Protein AF-A0A925ZWG0-F1 (afdb_monomer)

pLDDT: mean 83.21, std 20.39, range [34.66, 98.25]

Mean predicted aligned error: 11.72 Å

Secondary structure (DSSP, 8-state):
------------S--------------PPPPTT--EEEEEEESS-TTTHHHHHHHHHT-B-TTSPBPPGGGEEEEEEE-S-SSSGGG-

Solvent-accessible surface area (backbone atoms only — not comparable to full-atom values): 6017 Å² total; per-residue (Å²): 139,84,84,82,85,83,83,84,81,72,87,78,72,94,71,84,76,70,76,79,77,81,73,78,73,80,86,71,74,76,62,94,62,51,75,47,77,47,76,41,83,39,60,62,35,52,82,56,48,61,60,52,52,52,53,63,70,64,38,53,45,99,84,71,45,74,51,63,71,67,35,46,49,77,47,72,47,66,49,92,54,87,58,59,38,82,76,111

Structure (mmCIF, N/CA/C/O backbone):
data_AF-A0A925ZWG0-F1
#
_entry.id   AF-A0A925ZWG0-F1
#
loop_
_atom_site.group_PDB
_atom_site.id
_atom_site.type_symbol
_atom_site.label_atom_id
_atom_site.label_alt_id
_atom_site.label_comp_id
_atom_site.label_asym_id
_atom_site.label_entity_id
_atom_site.label_seq_id
_atom_site.pdbx_PDB_ins_code
_atom_site.Cartn_x
_atom_site.Cartn_y
_atom_site.Cartn_z
_atom_site.occupancy
_atom_site.B_iso_or_equiv
_atom_site.auth_seq_id
_atom_site.auth_comp_id
_atom_site.auth_asym_id
_atom_site.auth_atom_id
_atom_site.pdbx_PDB_model_num
ATOM 1 N N . MET A 1 1 ? 33.329 -30.986 0.856 1.00 42.78 1 MET A N 1
ATOM 2 C CA . MET A 1 1 ? 32.644 -30.192 -0.187 1.00 42.78 1 MET A CA 1
ATOM 3 C C . MET A 1 1 ? 33.303 -28.821 -0.242 1.00 42.78 1 MET A C 1
ATOM 5 O O . MET A 1 1 ? 33.112 -28.038 0.676 1.00 42.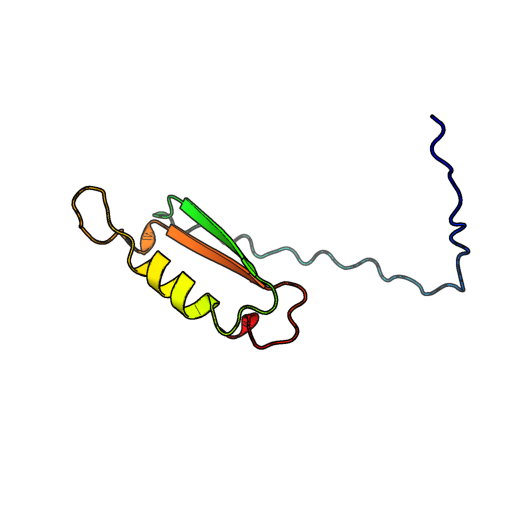78 1 MET A O 1
ATOM 9 N N . ASN A 1 2 ? 34.141 -28.579 -1.252 1.00 34.66 2 ASN A N 1
ATOM 10 C CA . ASN A 1 2 ? 34.933 -27.354 -1.397 1.00 34.66 2 ASN A CA 1
ATOM 11 C C . ASN A 1 2 ? 34.180 -26.340 -2.266 1.00 34.66 2 ASN A C 1
ATOM 13 O O . ASN A 1 2 ? 33.772 -26.670 -3.378 1.00 34.66 2 ASN A O 1
ATOM 17 N N . TYR A 1 3 ? 34.017 -25.117 -1.761 1.00 36.44 3 TYR A N 1
ATOM 18 C CA . TYR A 1 3 ? 33.495 -23.977 -2.511 1.00 36.44 3 TYR A CA 1
ATOM 19 C C . TYR A 1 3 ? 34.643 -23.397 -3.349 1.00 36.44 3 TYR A C 1
ATOM 21 O O . TYR A 1 3 ? 35.621 -22.885 -2.804 1.00 36.44 3 TYR A O 1
ATOM 29 N N . ALA A 1 4 ? 34.570 -23.541 -4.671 1.00 40.22 4 ALA A N 1
ATOM 30 C CA . ALA A 1 4 ? 35.567 -23.003 -5.585 1.00 40.22 4 ALA A CA 1
ATOM 31 C C . ALA A 1 4 ? 35.422 -21.477 -5.686 1.00 40.22 4 ALA A C 1
ATOM 33 O O . ALA A 1 4 ? 34.460 -20.960 -6.252 1.00 40.22 4 ALA A O 1
ATOM 34 N N . ALA A 1 5 ? 36.405 -20.757 -5.151 1.00 46.06 5 ALA A N 1
ATOM 35 C CA . ALA A 1 5 ? 36.681 -19.380 -5.522 1.00 46.06 5 ALA A CA 1
ATOM 36 C C . ALA A 1 5 ? 37.345 -19.360 -6.906 1.00 46.06 5 ALA A C 1
ATOM 38 O O . ALA A 1 5 ? 38.369 -20.016 -7.084 1.00 46.06 5 ALA A O 1
ATOM 39 N N . SER A 1 6 ? 36.776 -18.629 -7.873 1.00 48.88 6 SER A N 1
ATOM 40 C CA . SER A 1 6 ? 37.504 -17.918 -8.948 1.00 48.88 6 SER A CA 1
ATOM 41 C C . SER A 1 6 ? 36.546 -17.365 -10.014 1.00 48.88 6 SER A C 1
ATOM 43 O O . SER A 1 6 ? 36.367 -17.919 -11.095 1.00 48.88 6 SER A O 1
ATOM 45 N N . ARG A 1 7 ? 35.970 -16.188 -9.753 1.00 49.03 7 ARG A N 1
ATOM 46 C CA . ARG A 1 7 ? 35.845 -15.186 -10.818 1.00 49.03 7 ARG A CA 1
ATOM 47 C C . ARG A 1 7 ? 36.777 -14.048 -10.455 1.00 49.03 7 ARG A C 1
ATOM 49 O O . ARG A 1 7 ? 36.514 -13.287 -9.532 1.00 49.03 7 ARG A O 1
ATOM 56 N N . SER A 1 8 ? 37.901 -14.002 -11.151 1.00 40.16 8 SER A N 1
ATOM 57 C CA . SER A 1 8 ? 38.870 -12.920 -11.091 1.00 40.16 8 SER A CA 1
ATOM 58 C C . SER A 1 8 ? 38.189 -11.646 -11.593 1.00 40.16 8 SER A C 1
ATOM 60 O O . SER A 1 8 ? 37.936 -11.511 -12.788 1.00 40.16 8 SER A O 1
ATOM 62 N N . TYR A 1 9 ? 37.849 -10.727 -10.692 1.00 43.53 9 TYR A N 1
ATOM 63 C CA . TYR A 1 9 ? 37.512 -9.361 -11.078 1.00 43.53 9 TYR A CA 1
ATOM 64 C C . TYR A 1 9 ? 38.826 -8.648 -11.405 1.00 43.53 9 TYR A C 1
ATOM 66 O O . TYR A 1 9 ? 39.564 -8.240 -10.510 1.00 43.53 9 TYR A O 1
ATOM 74 N N . ALA A 1 10 ? 39.168 -8.577 -12.690 1.00 42.00 10 ALA A N 1
ATOM 75 C CA . ALA A 1 10 ? 40.232 -7.699 -13.153 1.00 42.00 10 ALA A CA 1
ATOM 76 C C . ALA A 1 10 ? 39.695 -6.256 -13.122 1.00 42.00 10 ALA A C 1
ATOM 78 O O . ALA A 1 10 ? 38.658 -6.003 -13.739 1.00 42.00 10 ALA A O 1
ATOM 79 N N . PRO A 1 11 ? 40.352 -5.306 -12.431 1.00 43.34 11 PRO A N 1
ATOM 80 C CA . PRO A 1 11 ? 39.935 -3.913 -12.466 1.00 43.34 11 PRO A CA 1
ATOM 81 C C . PRO A 1 11 ? 40.262 -3.351 -13.853 1.00 43.34 11 PRO A C 1
ATOM 83 O O . PRO A 1 11 ? 41.396 -2.972 -14.142 1.00 43.34 11 PRO A O 1
ATOM 86 N N . THR A 1 12 ? 39.282 -3.326 -14.754 1.00 49.97 12 THR A N 1
ATOM 87 C CA . THR A 1 12 ? 39.411 -2.581 -16.005 1.00 49.97 12 THR A CA 1
ATOM 88 C C . THR A 1 12 ? 39.339 -1.093 -15.688 1.00 49.97 12 THR A C 1
ATOM 90 O O . THR A 1 12 ? 38.284 -0.621 -15.286 1.00 49.97 12 THR A O 1
ATOM 93 N N . SER A 1 13 ? 40.471 -0.411 -15.884 1.00 52.78 13 SER A N 1
ATOM 94 C CA . SER A 1 13 ? 40.663 1.028 -16.129 1.00 52.78 13 SER A CA 1
ATOM 95 C C . SER A 1 13 ? 39.829 2.004 -15.286 1.00 52.78 13 SER A C 1
ATOM 97 O O . SER A 1 13 ? 38.612 2.098 -15.420 1.00 52.78 13 SER A O 1
ATOM 99 N N . GLY A 1 14 ? 40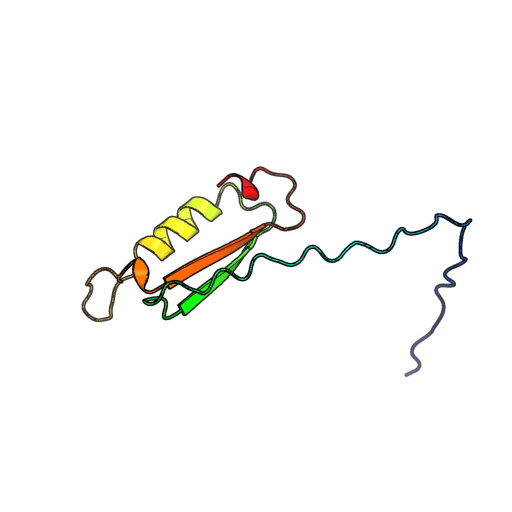.525 2.776 -14.447 1.00 54.56 14 GLY A N 1
ATOM 100 C CA . GLY A 1 14 ? 39.967 3.732 -13.494 1.00 54.56 14 GLY A CA 1
ATOM 101 C C . GLY A 1 14 ? 38.866 4.625 -14.063 1.00 54.56 14 GLY A C 1
ATOM 102 O O . GLY A 1 14 ? 39.127 5.629 -14.719 1.00 54.56 14 GLY A O 1
ATOM 103 N N . LYS A 1 15 ? 37.624 4.292 -13.718 1.00 57.25 15 LYS A N 1
ATOM 104 C CA . LYS A 1 15 ? 36.559 5.270 -13.547 1.00 57.25 15 LYS A CA 1
ATOM 105 C C . LYS A 1 15 ? 36.617 5.675 -12.083 1.00 57.25 15 LYS A C 1
ATOM 107 O O . LYS A 1 15 ? 36.504 4.828 -11.205 1.00 57.25 15 LYS A O 1
ATOM 112 N N . THR A 1 16 ? 36.870 6.948 -11.815 1.00 46.09 16 THR A N 1
ATOM 113 C CA . THR A 1 16 ? 36.657 7.517 -10.486 1.00 46.09 16 THR A CA 1
ATOM 114 C C . THR A 1 16 ? 35.172 7.376 -10.167 1.00 46.09 16 THR A C 1
ATOM 116 O O . THR A 1 16 ? 34.369 8.198 -10.614 1.00 46.09 16 THR A O 1
ATOM 119 N N . ASP A 1 17 ? 34.800 6.313 -9.454 1.00 57.59 17 ASP A N 1
ATOM 120 C CA . ASP A 1 17 ? 33.487 6.214 -8.829 1.00 57.59 17 ASP A CA 1
ATOM 121 C C . ASP A 1 17 ? 33.402 7.379 -7.850 1.00 57.59 17 ASP A C 1
ATOM 123 O O . ASP A 1 17 ? 34.058 7.415 -6.809 1.00 57.59 17 ASP A O 1
ATOM 127 N N . THR A 1 18 ? 32.659 8.404 -8.256 1.00 58.69 18 THR A N 1
ATOM 128 C CA . THR A 1 18 ? 32.322 9.505 -7.366 1.00 58.69 1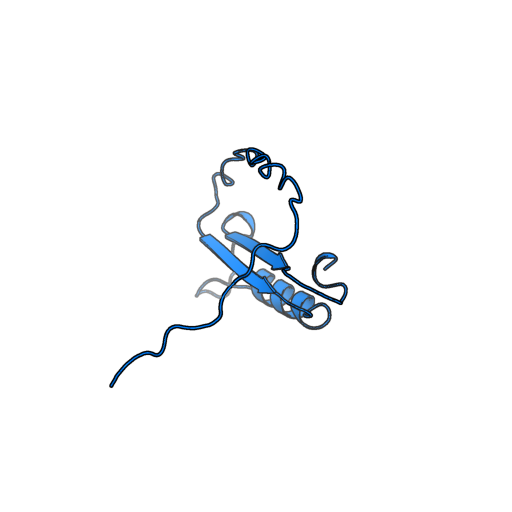8 THR A CA 1
ATOM 129 C C . THR A 1 18 ? 31.521 8.866 -6.235 1.00 58.69 18 THR A C 1
ATOM 131 O O . THR A 1 18 ? 30.526 8.204 -6.543 1.00 58.69 18 THR A O 1
ATOM 134 N N . PRO A 1 19 ? 31.947 8.968 -4.961 1.00 61.28 19 PRO A N 1
ATOM 135 C CA . PRO A 1 19 ? 31.185 8.375 -3.875 1.00 61.28 19 PRO A CA 1
ATOM 136 C C . PRO A 1 19 ? 29.775 8.949 -3.950 1.00 61.28 19 PRO A C 1
ATOM 138 O O . PRO A 1 19 ? 29.605 10.168 -3.998 1.00 61.28 19 PRO A O 1
ATOM 141 N N . ALA A 1 20 ? 28.776 8.070 -4.045 1.00 68.69 20 ALA A N 1
ATOM 142 C CA . ALA A 1 20 ? 27.388 8.487 -4.072 1.00 68.69 20 ALA A CA 1
ATOM 143 C C . ALA A 1 20 ? 27.135 9.337 -2.823 1.00 68.69 20 ALA A C 1
ATOM 145 O O . ALA A 1 20 ? 27.259 8.853 -1.696 1.00 68.69 20 ALA A O 1
ATOM 146 N N . THR A 1 21 ? 26.838 10.620 -3.021 1.00 73.50 21 THR A N 1
ATOM 147 C CA . THR A 1 21 ? 26.448 11.503 -1.929 1.00 73.50 21 THR A CA 1
ATOM 148 C C . THR A 1 21 ? 25.183 10.924 -1.317 1.00 73.50 21 THR A C 1
ATOM 150 O O . THR A 1 21 ? 24.150 10.848 -1.983 1.00 73.50 21 THR A O 1
ATOM 153 N N . LEU A 1 22 ? 25.261 10.502 -0.054 1.00 69.00 22 LEU A N 1
ATOM 154 C CA . LEU A 1 22 ? 24.075 10.161 0.717 1.00 69.00 22 LEU A CA 1
ATOM 155 C C . LEU A 1 22 ? 23.246 11.437 0.851 1.00 69.00 22 LEU A C 1
ATOM 157 O O . LEU A 1 22 ? 23.583 12.340 1.616 1.00 69.00 22 LEU A O 1
ATOM 161 N N . VAL A 1 23 ? 22.181 11.531 0.063 1.00 73.12 23 VAL A N 1
ATOM 162 C CA . VAL A 1 23 ? 21.155 12.542 0.278 1.00 73.12 23 VAL A CA 1
ATOM 163 C C . VAL A 1 23 ? 20.486 12.186 1.597 1.00 73.12 23 VAL A C 1
ATOM 165 O O . VAL A 1 23 ? 19.948 11.088 1.748 1.00 73.12 23 VAL A O 1
ATOM 168 N N . ALA A 1 24 ? 20.556 13.096 2.567 1.00 71.44 24 ALA A N 1
ATOM 169 C CA . ALA A 1 24 ? 19.795 12.958 3.794 1.00 71.44 24 ALA A CA 1
ATOM 170 C C . ALA A 1 24 ? 18.312 12.908 3.416 1.00 71.44 24 ALA A C 1
ATOM 172 O O . ALA A 1 24 ? 17.768 13.879 2.886 1.00 71.44 24 ALA A O 1
ATOM 173 N N . TRP A 1 25 ? 17.676 11.761 3.647 1.00 68.94 25 TRP A N 1
ATOM 174 C CA . TRP A 1 25 ? 16.235 11.640 3.491 1.00 68.94 25 TRP A CA 1
ATOM 175 C C . TRP A 1 25 ? 15.590 12.642 4.454 1.00 68.94 25 TRP A C 1
ATOM 177 O O . TRP A 1 25 ? 15.961 12.644 5.634 1.00 68.94 25 TRP A O 1
ATOM 187 N N . PRO A 1 26 ? 14.687 13.528 3.996 1.00 70.19 26 PRO A N 1
ATOM 188 C CA . PRO A 1 26 ? 14.029 14.455 4.900 1.00 70.19 26 PRO A CA 1
ATOM 189 C C . PRO A 1 26 ? 13.317 13.635 5.974 1.00 70.19 26 PRO A C 1
ATOM 191 O O . PRO A 1 26 ? 12.443 12.827 5.665 1.00 70.19 26 PRO A O 1
ATOM 194 N N . ALA A 1 27 ? 13.727 13.809 7.230 1.00 75.38 27 ALA A N 1
ATOM 195 C CA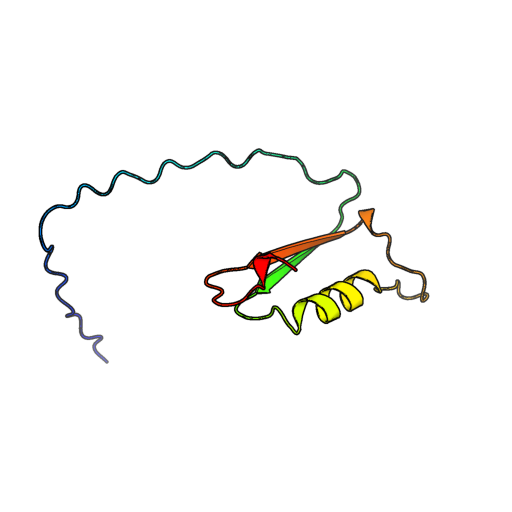 . ALA A 1 27 ? 13.141 13.120 8.371 1.00 75.38 27 ALA A CA 1
ATOM 196 C C . ALA A 1 27 ? 11.761 13.723 8.664 1.00 75.38 27 ALA A C 1
ATOM 198 O O . ALA A 1 27 ? 11.582 14.491 9.607 1.00 75.38 27 ALA A O 1
ATOM 199 N N . VAL A 1 28 ? 10.794 13.426 7.797 1.00 81.56 28 VAL A N 1
ATOM 200 C CA . VAL A 1 28 ? 9.386 13.699 8.053 1.00 81.56 28 VAL A CA 1
ATOM 201 C C . VAL A 1 28 ? 8.942 12.660 9.081 1.00 81.56 28 VAL A C 1
ATOM 203 O O . VAL A 1 28 ? 9.042 11.463 8.799 1.00 81.56 28 VAL A O 1
ATOM 206 N N . PRO A 1 29 ? 8.524 13.072 10.291 1.00 85.88 29 PRO A N 1
ATOM 207 C CA . PRO A 1 29 ? 7.996 12.121 11.251 1.00 85.88 29 PRO A CA 1
ATOM 208 C C . PRO A 1 29 ? 6.720 11.488 10.678 1.00 85.88 29 PRO A C 1
ATOM 210 O O . PRO A 1 29 ? 5.987 12.161 9.945 1.00 85.88 29 PRO A O 1
ATOM 213 N N . PRO A 1 30 ? 6.420 10.227 11.024 1.00 88.12 30 PRO A N 1
ATOM 214 C CA . PRO A 1 30 ? 5.139 9.629 10.686 1.00 88.12 30 PRO A CA 1
ATOM 215 C C . PRO A 1 30 ? 3.974 10.500 11.164 1.00 88.12 30 PRO A C 1
ATOM 217 O O . PRO A 1 30 ? 4.087 11.221 12.163 1.00 88.12 30 PRO A O 1
ATOM 220 N N . ALA A 1 31 ? 2.837 10.417 10.472 1.00 90.81 31 ALA A N 1
ATOM 221 C CA . ALA A 1 31 ? 1.619 11.065 10.940 1.00 90.81 31 ALA A CA 1
ATOM 222 C C . ALA A 1 31 ? 1.285 10.580 12.362 1.00 90.81 31 ALA A C 1
ATOM 224 O O . ALA A 1 31 ? 1.408 9.396 12.665 1.00 90.81 31 ALA A O 1
ATOM 225 N N . ALA A 1 32 ? 0.837 11.481 13.241 1.00 93.06 32 ALA A N 1
ATOM 226 C CA . ALA A 1 32 ? 0.643 11.165 14.661 1.00 93.06 32 ALA A CA 1
ATOM 227 C C . ALA A 1 32 ? -0.370 10.030 14.925 1.00 93.06 32 ALA A C 1
ATOM 229 O O . ALA A 1 32 ? -0.305 9.386 15.968 1.00 93.06 32 ALA A O 1
ATOM 230 N N . GLY A 1 33 ? -1.304 9.802 13.996 1.00 94.81 33 GLY A N 1
ATOM 231 C CA . GLY A 1 33 ? -2.293 8.723 14.059 1.00 94.81 33 GLY A CA 1
ATOM 232 C C . GLY A 1 33 ? -1.858 7.414 13.396 1.00 94.81 33 GLY A C 1
ATOM 233 O O . GLY A 1 33 ? -2.622 6.455 13.445 1.00 94.81 33 GLY A O 1
ATOM 234 N N . LEU A 1 34 ? -0.669 7.357 12.784 1.00 96.12 34 LEU A N 1
ATOM 235 C CA . LEU A 1 34 ? -0.202 6.179 12.063 1.00 96.12 34 LEU A CA 1
ATOM 236 C C . LEU A 1 34 ? 0.092 5.030 13.035 1.00 96.12 34 LEU A C 1
ATOM 238 O O . LEU A 1 34 ? 0.897 5.171 13.956 1.00 96.12 34 LEU A O 1
ATOM 242 N N . LEU A 1 35 ? -0.536 3.879 12.803 1.00 96.19 35 LEU A N 1
ATOM 243 C CA . LEU A 1 35 ? -0.369 2.674 13.618 1.00 96.19 35 LEU A CA 1
ATOM 244 C C . LEU A 1 35 ? 0.385 1.566 12.880 1.00 96.19 35 LEU A C 1
ATOM 246 O O . LEU A 1 35 ? 1.028 0.737 13.523 1.00 96.19 35 LEU A O 1
ATOM 250 N N . LEU A 1 36 ? 0.289 1.522 11.548 1.00 94.81 36 LEU A N 1
ATOM 251 C CA . LEU A 1 36 ? 0.893 0.474 10.728 1.00 94.81 36 LEU A CA 1
ATOM 252 C C . LEU A 1 36 ? 1.343 0.994 9.357 1.00 94.81 36 LEU A C 1
ATOM 254 O O . LEU A 1 36 ? 0.714 1.877 8.779 1.00 94.81 36 LEU A O 1
ATOM 258 N N . SER A 1 37 ? 2.379 0.370 8.804 1.00 95.94 37 SER A N 1
ATOM 259 C CA . SER A 1 37 ? 2.829 0.609 7.429 1.00 95.94 37 SER A CA 1
ATOM 260 C C . SER A 1 37 ? 2.784 -0.700 6.645 1.00 95.94 37 SER A C 1
ATOM 262 O O . SER A 1 37 ? 3.327 -1.717 7.083 1.00 95.94 37 SER A O 1
ATOM 264 N N . VAL A 1 38 ? 2.153 -0.679 5.472 1.00 97.00 38 VAL A N 1
ATOM 265 C CA . VAL A 1 38 ? 2.162 -1.786 4.510 1.00 97.00 38 VAL A CA 1
ATOM 266 C C . VAL A 1 38 ? 3.226 -1.492 3.463 1.00 97.00 38 VAL A C 1
ATOM 268 O O . VAL A 1 38 ? 3.139 -0.495 2.755 1.00 97.00 38 VAL A O 1
ATOM 271 N N . ILE A 1 39 ? 4.232 -2.356 3.346 1.00 96.88 39 ILE A N 1
ATOM 272 C CA . ILE A 1 39 ? 5.312 -2.191 2.367 1.00 96.88 39 ILE A CA 1
ATOM 273 C C . ILE A 1 39 ? 5.087 -3.166 1.213 1.00 96.88 39 ILE A C 1
ATOM 275 O O . ILE A 1 39 ? 5.035 -4.377 1.429 1.00 96.88 39 ILE A O 1
ATOM 279 N N . ILE A 1 40 ? 4.981 -2.641 -0.008 1.00 96.81 40 ILE A N 1
ATOM 280 C CA . ILE A 1 40 ? 4.747 -3.423 -1.227 1.00 96.81 40 ILE A CA 1
ATOM 281 C C . ILE A 1 40 ? 5.962 -3.286 -2.148 1.00 96.81 40 ILE A C 1
ATOM 283 O O . ILE A 1 40 ? 6.131 -2.241 -2.777 1.00 96.81 40 ILE A O 1
ATOM 287 N N . PRO A 1 41 ? 6.823 -4.308 -2.272 1.00 96.75 41 PRO A N 1
ATOM 288 C CA . PRO A 1 41 ? 7.798 -4.341 -3.353 1.00 96.75 41 PRO A CA 1
ATOM 289 C C . PRO A 1 41 ? 7.071 -4.583 -4.681 1.00 96.75 41 PRO A C 1
ATOM 291 O O . PRO A 1 41 ? 6.327 -5.553 -4.805 1.00 96.75 41 PRO A O 1
ATOM 294 N N . ALA A 1 42 ? 7.299 -3.721 -5.671 1.00 97.31 42 ALA A N 1
ATOM 295 C CA . ALA A 1 42 ? 6.650 -3.815 -6.975 1.00 97.31 42 ALA A CA 1
ATOM 296 C C . ALA A 1 42 ? 7.680 -3.782 -8.112 1.00 97.31 42 ALA A C 1
ATOM 298 O O . ALA A 1 42 ? 8.636 -2.998 -8.090 1.00 97.31 42 ALA A O 1
ATOM 299 N N . ARG A 1 43 ? 7.476 -4.646 -9.112 1.00 98.12 43 ARG A N 1
ATOM 300 C CA . ARG A 1 43 ? 8.249 -4.678 -10.354 1.00 98.12 43 ARG A CA 1
ATOM 301 C C . ARG A 1 43 ? 7.351 -5.096 -11.508 1.00 98.12 43 ARG A C 1
ATOM 303 O O . ARG A 1 43 ? 6.964 -6.254 -11.558 1.00 98.12 43 ARG A O 1
ATOM 310 N N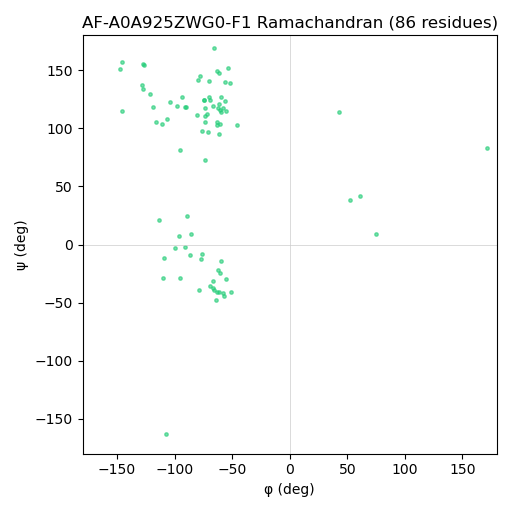 . ASP A 1 44 ? 7.140 -4.200 -12.462 1.00 98.12 44 ASP A N 1
ATOM 311 C CA . ASP A 1 44 ? 6.335 -4.468 -13.661 1.00 98.12 44 ASP A CA 1
ATOM 312 C C . ASP A 1 44 ? 4.861 -4.834 -13.339 1.00 98.12 44 ASP A C 1
ATOM 314 O O . ASP A 1 44 ? 4.306 -5.768 -13.908 1.00 98.12 44 ASP A O 1
ATOM 318 N N . GLU A 1 45 ? 4.246 -4.120 -12.388 1.00 98.12 45 GLU A N 1
ATOM 319 C CA . GLU A 1 45 ? 2.903 -4.368 -11.836 1.00 98.12 45 GLU A CA 1
ATOM 320 C C . GLU A 1 45 ? 1.880 -3.265 -12.175 1.00 98.12 45 GLU A C 1
ATOM 322 O O . GLU A 1 45 ? 0.870 -3.131 -11.481 1.00 98.12 45 GLU A O 1
ATOM 327 N N . ALA A 1 46 ? 2.097 -2.457 -13.221 1.00 97.69 46 ALA A N 1
ATOM 328 C CA . ALA A 1 46 ? 1.213 -1.325 -13.541 1.00 97.69 46 ALA A CA 1
ATOM 329 C C . ALA A 1 46 ? -0.268 -1.723 -13.721 1.00 97.69 46 ALA A C 1
ATOM 331 O O . ALA A 1 46 ? -1.165 -0.932 -13.440 1.00 97.69 46 ALA A O 1
ATOM 332 N N . GLU A 1 47 ? -0.528 -2.952 -14.172 1.00 98.06 47 GLU A N 1
ATOM 333 C CA . GLU A 1 47 ? -1.881 -3.479 -14.372 1.00 98.06 47 GLU A CA 1
ATOM 334 C C . GLU A 1 47 ? -2.549 -3.936 -13.060 1.00 98.06 47 GLU A C 1
ATOM 336 O O . GLU A 1 47 ? -3.735 -3.686 -12.848 1.00 98.06 47 GLU A O 1
ATOM 341 N N . ASN A 1 48 ? -1.798 -4.567 -12.151 1.00 97.06 48 ASN A N 1
ATOM 342 C CA . ASN A 1 48 ? -2.355 -5.212 -10.953 1.00 97.06 48 ASN A CA 1
ATOM 343 C C . ASN A 1 48 ? -2.328 -4.318 -9.709 1.00 97.06 48 ASN A C 1
ATOM 345 O O . ASN A 1 48 ? -3.157 -4.463 -8.799 1.00 97.06 48 ASN A O 1
ATOM 349 N N . LEU A 1 49 ? -1.361 -3.401 -9.642 1.00 97.62 49 LEU A N 1
ATOM 350 C CA . LEU A 1 49 ? -1.159 -2.533 -8.491 1.00 97.62 49 LEU A CA 1
ATOM 351 C C . LEU A 1 49 ? -2.404 -1.686 -8.155 1.00 97.62 49 LEU A C 1
ATOM 353 O O . LEU A 1 49 ? -2.760 -1.657 -6.975 1.00 97.62 49 LEU A O 1
ATOM 357 N N . PRO A 1 50 ? -3.149 -1.096 -9.118 1.00 98.06 50 PRO A N 1
ATOM 358 C CA . PRO A 1 50 ? -4.361 -0.337 -8.804 1.00 98.06 50 PRO A CA 1
ATOM 359 C C . PRO A 1 50 ? -5.413 -1.154 -8.040 1.00 98.06 50 PRO A C 1
ATOM 361 O O . PRO A 1 50 ? -5.967 -0.685 -7.046 1.00 98.06 50 PRO A O 1
ATOM 364 N N . ALA A 1 51 ? -5.668 -2.397 -8.464 1.00 98.25 51 ALA A N 1
ATOM 365 C CA . ALA A 1 51 ? -6.638 -3.272 -7.805 1.00 98.25 51 ALA A CA 1
ATOM 366 C C . ALA A 1 51 ? -6.177 -3.667 -6.393 1.00 98.25 51 ALA A C 1
ATOM 368 O O . ALA A 1 51 ? -6.982 -3.715 -5.462 1.00 98.25 51 ALA A O 1
ATOM 369 N N . THR A 1 52 ? -4.873 -3.889 -6.219 1.00 97.56 52 THR A N 1
ATOM 370 C CA . THR A 1 52 ? -4.271 -4.184 -4.912 1.00 97.56 52 THR A CA 1
ATOM 371 C C . THR A 1 52 ? -4.423 -3.004 -3.951 1.00 97.56 52 THR A C 1
ATOM 373 O O . THR A 1 52 ? -4.881 -3.183 -2.823 1.00 97.56 52 THR A O 1
ATOM 376 N N . LEU A 1 53 ? -4.102 -1.786 -4.402 1.00 97.56 53 LEU A N 1
ATOM 377 C CA . LEU A 1 53 ? -4.255 -0.569 -3.603 1.00 97.56 53 LEU A CA 1
ATOM 378 C C . LEU A 1 53 ? -5.723 -0.306 -3.251 1.00 97.56 53 LEU A C 1
ATOM 380 O O . LEU A 1 53 ? -6.023 0.012 -2.104 1.00 97.56 53 LEU A O 1
ATOM 384 N N . ALA A 1 54 ? -6.649 -0.515 -4.192 1.00 97.81 54 ALA A N 1
ATOM 385 C CA . ALA A 1 54 ? -8.081 -0.395 -3.932 1.00 97.81 54 ALA A CA 1
ATOM 386 C C . ALA A 1 54 ? -8.568 -1.399 -2.871 1.00 97.81 54 ALA A C 1
ATOM 388 O O . ALA A 1 54 ? -9.340 -1.038 -1.984 1.00 97.81 54 ALA A O 1
ATOM 389 N N . ALA A 1 55 ? -8.088 -2.645 -2.914 1.00 97.31 55 ALA A N 1
ATOM 390 C CA . ALA A 1 55 ? -8.429 -3.657 -1.916 1.00 97.31 55 ALA A CA 1
ATOM 391 C C . ALA A 1 55 ? -7.879 -3.305 -0.522 1.00 97.31 55 ALA A C 1
ATOM 393 O O . ALA A 1 55 ? -8.571 -3.499 0.479 1.00 97.31 55 ALA A O 1
ATOM 394 N N . LEU A 1 56 ? -6.661 -2.758 -0.447 1.00 96.88 56 LEU A N 1
ATOM 395 C CA . LEU A 1 56 ? -6.070 -2.278 0.806 1.00 96.88 56 LEU A CA 1
ATOM 396 C C . LEU A 1 56 ? -6.784 -1.027 1.343 1.00 96.88 56 LEU A C 1
ATOM 398 O O . LEU A 1 56 ? -6.981 -0.909 2.549 1.00 96.88 56 LEU A O 1
ATOM 402 N N . ALA A 1 57 ? -7.247 -0.136 0.467 1.00 96.38 57 ALA A N 1
ATOM 403 C CA . ALA A 1 57 ? -8.056 1.018 0.854 1.00 96.38 57 ALA A CA 1
ATOM 404 C C . ALA A 1 57 ? -9.435 0.610 1.409 1.00 96.38 57 ALA A C 1
ATOM 406 O O . ALA A 1 57 ? -9.984 1.274 2.287 1.00 96.38 57 ALA A O 1
ATOM 407 N N . ALA A 1 58 ? -9.990 -0.499 0.915 1.00 97.44 58 ALA A N 1
ATOM 408 C CA . ALA A 1 58 ? -11.302 -1.016 1.298 1.00 97.44 58 ALA A CA 1
ATOM 409 C C . ALA A 1 58 ? -11.291 -1.914 2.552 1.00 97.44 58 ALA A C 1
ATOM 411 O O . ALA A 1 58 ? -12.301 -2.560 2.849 1.00 97.44 58 ALA A O 1
ATOM 412 N N . GLN A 1 59 ? -10.174 -1.998 3.286 1.00 97.12 59 GLN A N 1
ATOM 413 C CA . GLN A 1 59 ? -10.091 -2.834 4.486 1.00 97.12 59 GLN A CA 1
ATOM 414 C C . GLN A 1 59 ? -11.095 -2.396 5.556 1.00 97.12 59 GLN A C 1
ATOM 416 O O . GLN A 1 59 ? -11.425 -1.219 5.715 1.00 97.12 59 GLN A O 1
ATOM 421 N N . THR A 1 60 ? -11.573 -3.376 6.321 1.00 97.62 60 THR A N 1
ATOM 422 C CA . THR A 1 60 ? -12.552 -3.167 7.388 1.00 97.62 60 THR A CA 1
ATOM 423 C C . THR A 1 60 ? -12.068 -3.767 8.701 1.00 97.62 60 THR A C 1
ATOM 425 O O . THR A 1 60 ? -11.257 -4.690 8.744 1.00 97.62 60 THR A O 1
ATOM 428 N N . THR A 1 61 ? -12.579 -3.231 9.803 1.00 95.94 61 THR A N 1
ATOM 429 C CA . THR A 1 61 ? -12.453 -3.824 11.134 1.00 95.94 61 THR A CA 1
ATOM 430 C C . THR A 1 61 ? -13.203 -5.157 11.207 1.00 95.94 61 THR A C 1
ATOM 432 O O . THR A 1 61 ? -14.069 -5.454 10.386 1.00 95.94 61 THR A O 1
ATOM 435 N N . LEU A 1 62 ? -12.990 -5.919 12.283 1.00 95.75 62 LEU A N 1
ATOM 436 C CA . LEU A 1 62 ? -13.723 -7.169 12.545 1.00 95.75 62 LEU A CA 1
ATOM 437 C C . LEU A 1 62 ? -15.251 -6.996 12.660 1.00 95.75 62 LEU A C 1
ATOM 439 O O . LEU A 1 62 ? -15.986 -7.978 12.636 1.00 95.75 62 LEU A O 1
ATOM 443 N N . ARG A 1 63 ? -15.739 -5.759 12.805 1.00 97.19 63 ARG A N 1
ATOM 444 C CA . ARG A 1 63 ? -17.172 -5.428 12.833 1.00 97.19 63 ARG A CA 1
ATOM 445 C C . ARG A 1 63 ? -17.706 -4.971 11.468 1.00 97.19 63 ARG A C 1
ATOM 447 O O . ARG A 1 63 ? -18.833 -4.491 11.399 1.00 97.19 63 ARG A O 1
ATOM 454 N N . GLY A 1 64 ? -16.902 -5.058 10.407 1.00 97.25 64 GLY A N 1
ATOM 455 C CA . GLY A 1 64 ? -17.262 -4.633 9.051 1.00 97.25 64 GLY A CA 1
ATOM 456 C C . G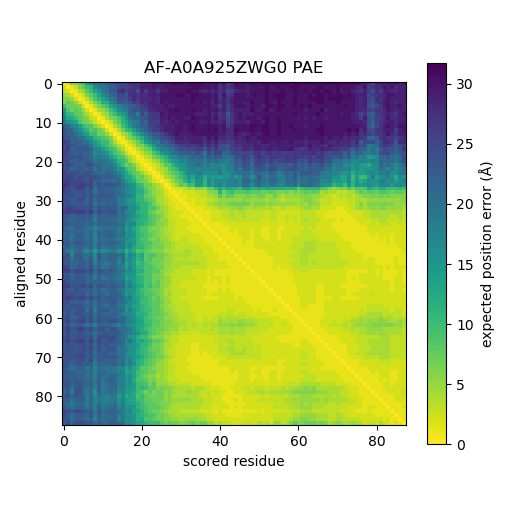LY A 1 64 ? -17.268 -3.116 8.831 1.00 97.25 64 GLY A C 1
ATOM 457 O O . GLY A 1 64 ? -17.733 -2.654 7.796 1.00 97.25 64 GLY A O 1
ATOM 458 N N . GLN A 1 65 ? -16.778 -2.322 9.788 1.00 97.94 65 GLN A N 1
ATOM 459 C CA . GLN A 1 65 ? -16.618 -0.870 9.616 1.00 97.94 65 GLN A CA 1
ATOM 460 C C . G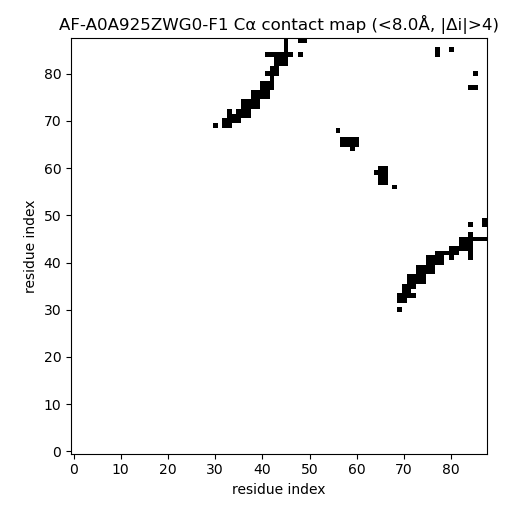LN A 1 65 ? -15.344 -0.569 8.815 1.00 97.94 65 GLN A C 1
ATOM 462 O O . GLN A 1 65 ? -14.349 -1.242 9.092 1.00 97.94 65 GLN A O 1
ATOM 467 N N . PRO A 1 66 ? -15.318 0.425 7.906 1.00 97.62 66 PRO A N 1
ATOM 468 C CA . PRO A 1 66 ? -14.094 0.842 7.221 1.00 97.62 66 PRO A CA 1
ATOM 469 C C . PRO A 1 66 ? -12.962 1.141 8.206 1.00 97.62 66 PRO A C 1
ATOM 471 O O . PRO A 1 66 ? -13.196 1.716 9.271 1.00 97.62 66 PRO A O 1
ATOM 474 N N . LEU A 1 67 ? -11.743 0.727 7.865 1.00 96.69 67 LEU A N 1
ATOM 475 C CA . LEU A 1 67 ? -10.560 1.078 8.641 1.00 96.69 67 LEU A CA 1
ATOM 476 C C . LEU A 1 67 ? -10.256 2.573 8.459 1.00 96.69 67 LEU A C 1
ATOM 478 O O . LEU A 1 67 ? -10.392 3.093 7.353 1.00 96.69 67 LEU A O 1
ATOM 482 N N . ASP A 1 68 ? -9.842 3.257 9.528 1.00 95.81 68 ASP A N 1
ATOM 483 C CA . ASP A 1 68 ? -9.463 4.672 9.455 1.00 95.81 68 ASP A CA 1
ATOM 484 C C . ASP A 1 68 ? -8.256 4.849 8.512 1.00 95.81 68 ASP A C 1
ATOM 486 O O . ASP A 1 68 ? -7.181 4.324 8.821 1.00 95.81 68 ASP A O 1
ATOM 490 N N . PRO A 1 69 ? -8.379 5.584 7.390 1.00 94.31 69 PRO A N 1
ATOM 491 C CA . PRO A 1 69 ? -7.274 5.785 6.454 1.00 94.31 69 PRO A CA 1
ATOM 492 C C . PRO A 1 69 ? -6.077 6.524 7.056 1.00 94.31 69 PRO A C 1
ATOM 494 O O . PRO A 1 69 ? -4.973 6.393 6.546 1.00 94.31 69 PRO A O 1
ATOM 497 N N . ALA A 1 70 ? -6.263 7.287 8.137 1.00 95.12 70 ALA A N 1
ATOM 498 C CA . ALA A 1 70 ? -5.161 7.954 8.828 1.00 95.12 70 ALA A CA 1
ATOM 499 C C . ALA A 1 70 ? -4.349 6.997 9.721 1.00 95.12 70 ALA A C 1
ATOM 501 O O . ALA A 1 70 ? -3.267 7.359 10.184 1.00 95.12 70 ALA A O 1
ATOM 502 N N . SER A 1 71 ? -4.865 5.787 9.972 1.00 96.44 71 SER A N 1
ATOM 503 C CA . SER A 1 71 ? -4.225 4.801 10.850 1.00 96.44 71 SER A CA 1
ATOM 504 C C . SER A 1 71 ? -3.197 3.918 10.144 1.00 96.44 71 SER A C 1
ATOM 506 O O . SER A 1 71 ? -2.464 3.186 10.814 1.00 96.44 71 SER A O 1
ATOM 508 N N . TYR A 1 72 ? -3.107 3.990 8.813 1.00 96.81 72 TYR A N 1
ATOM 509 C CA . TYR A 1 72 ? -2.143 3.219 8.042 1.00 96.81 72 TYR A CA 1
ATOM 510 C C . TYR A 1 72 ? -1.617 3.961 6.818 1.00 96.81 72 TYR A C 1
ATOM 512 O O . TYR A 1 72 ? -2.268 4.842 6.267 1.00 96.81 72 TYR A O 1
ATOM 520 N N . GLU A 1 73 ? -0.438 3.554 6.366 1.00 95.62 73 GLU A N 1
ATOM 521 C CA . GLU A 1 73 ? 0.157 4.012 5.116 1.00 95.62 73 GLU A CA 1
ATOM 522 C C . GLU A 1 73 ? 0.533 2.815 4.245 1.00 95.62 73 GLU A C 1
ATOM 524 O O . GLU A 1 73 ? 0.791 1.713 4.742 1.00 95.62 73 GLU A O 1
ATOM 529 N N . ILE A 1 74 ? 0.574 3.038 2.934 1.00 96.06 74 ILE A N 1
ATOM 530 C CA . ILE A 1 74 ? 1.035 2.050 1.963 1.00 96.06 74 ILE A CA 1
ATOM 531 C C . ILE A 1 74 ? 2.254 2.635 1.259 1.00 96.06 74 ILE A C 1
ATOM 533 O O . ILE A 1 74 ? 2.165 3.665 0.594 1.00 96.06 74 ILE A O 1
ATOM 537 N N . LEU A 1 75 ? 3.393 1.967 1.408 1.00 94.75 75 LEU A N 1
ATOM 538 C CA . LEU A 1 75 ? 4.657 2.340 0.791 1.00 94.75 75 LEU A CA 1
ATOM 539 C C . LEU A 1 75 ? 4.953 1.369 -0.349 1.00 94.75 75 LEU A C 1
ATOM 541 O O . LEU A 1 75 ? 5.300 0.208 -0.117 1.00 94.75 75 LEU A O 1
ATOM 545 N N . VAL A 1 76 ? 4.826 1.842 -1.588 1.00 96.88 76 VAL A N 1
ATOM 546 C CA . VAL A 1 76 ? 5.163 1.053 -2.776 1.00 96.88 76 VAL A CA 1
ATOM 547 C C . VAL A 1 76 ? 6.622 1.293 -3.147 1.00 96.88 76 VAL A C 1
ATOM 549 O O . VAL A 1 76 ? 7.031 2.403 -3.479 1.00 96.88 76 VAL A O 1
ATOM 552 N N . LEU A 1 77 ? 7.417 0.228 -3.111 1.00 96.62 77 LEU A N 1
ATOM 553 C CA . LEU A 1 77 ? 8.809 0.233 -3.537 1.00 96.62 77 LEU A CA 1
ATOM 554 C C . LEU A 1 77 ? 8.881 -0.249 -4.987 1.00 96.62 77 LEU A C 1
ATOM 556 O O . LEU A 1 77 ? 9.157 -1.422 -5.250 1.00 96.62 77 LEU A O 1
ATOM 560 N N . ALA A 1 78 ? 8.607 0.661 -5.922 1.00 96.62 78 ALA A N 1
ATOM 561 C CA . ALA A 1 78 ? 8.749 0.406 -7.350 1.00 96.62 78 ALA A CA 1
ATOM 562 C C . ALA A 1 78 ? 10.238 0.395 -7.720 1.00 96.62 78 ALA A C 1
ATOM 564 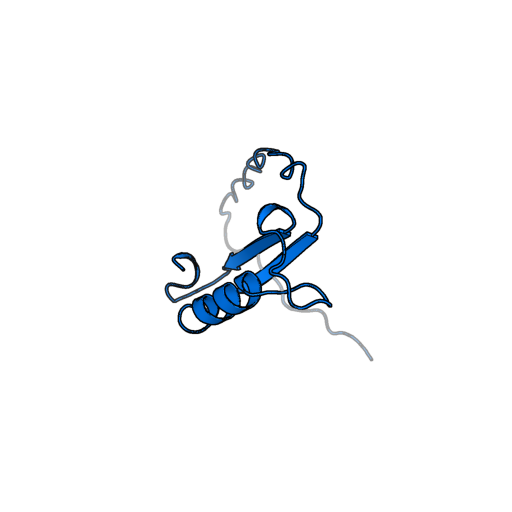O O . ALA A 1 78 ? 10.893 1.437 -7.759 1.00 96.62 78 ALA A O 1
ATOM 565 N N . ASN A 1 79 ? 10.792 -0.791 -7.965 1.00 94.75 79 ASN A N 1
ATOM 566 C CA . ASN A 1 79 ? 12.217 -0.948 -8.240 1.00 94.75 79 ASN A CA 1
ATOM 567 C C . ASN A 1 79 ? 12.445 -1.724 -9.535 1.00 94.75 79 ASN A C 1
ATOM 569 O O . ASN A 1 79 ? 11.853 -2.780 -9.754 1.00 94.75 79 ASN A O 1
ATOM 573 N N . ASN A 1 80 ? 13.352 -1.225 -10.378 1.00 96.06 80 ASN A N 1
ATOM 574 C CA . ASN A 1 80 ? 13.735 -1.857 -11.644 1.00 96.06 80 ASN A CA 1
ATOM 575 C C . ASN A 1 80 ? 12.538 -2.207 -12.552 1.00 96.06 80 ASN A C 1
ATOM 577 O O . ASN A 1 80 ? 12.531 -3.265 -13.196 1.00 96.06 80 ASN A O 1
ATOM 581 N N . CYS A 1 81 ? 11.535 -1.325 -12.576 1.00 96.69 81 CYS A N 1
ATOM 582 C CA . CYS A 1 81 ? 10.366 -1.437 -13.441 1.00 96.69 81 CYS A CA 1
ATOM 583 C C . CYS A 1 81 ? 10.714 -1.004 -14.873 1.00 96.69 81 CYS A C 1
ATOM 585 O O . CYS A 1 81 ? 11.517 -0.096 -15.093 1.00 96.69 81 CYS A O 1
ATOM 587 N N . ARG A 1 82 ? 10.107 -1.671 -15.845 1.00 97.88 82 ARG A N 1
ATOM 588 C CA . ARG A 1 82 ? 10.169 -1.405 -17.286 1.00 97.88 82 ARG A CA 1
ATOM 589 C C . ARG A 1 82 ? 8.849 -0.843 -17.813 1.00 97.88 82 ARG A C 1
ATOM 591 O O . ARG A 1 82 ? 8.805 -0.391 -18.953 1.00 97.88 82 ARG A O 1
ATOM 598 N N . ASP A 1 83 ? 7.796 -0.895 -17.007 1.00 98.00 83 ASP A N 1
ATOM 599 C CA . ASP A 1 83 ? 6.473 -0.354 -17.293 1.00 98.00 83 ASP A CA 1
ATOM 600 C C . ASP A 1 83 ? 6.185 0.912 -16.456 1.00 98.00 83 ASP A C 1
ATOM 602 O O . ASP A 1 83 ? 7.088 1.534 -15.894 1.00 98.00 83 ASP A O 1
ATOM 606 N N . GLN A 1 84 ? 4.908 1.293 -16.373 1.00 96.62 84 GLN A N 1
ATOM 607 C CA . GLN A 1 84 ? 4.440 2.477 -15.649 1.00 96.62 84 GLN A CA 1
ATOM 608 C C . GLN A 1 84 ? 4.096 2.207 -14.172 1.00 96.62 84 GLN A C 1
ATOM 610 O O . GLN A 1 84 ? 3.322 2.961 -13.593 1.00 96.62 84 GLN A O 1
ATOM 615 N N . THR A 1 85 ? 4.662 1.171 -13.534 1.00 96.44 85 THR A N 1
ATOM 616 C CA . THR A 1 85 ? 4.354 0.818 -12.128 1.00 96.44 85 THR A CA 1
ATOM 617 C C . THR A 1 85 ? 4.484 2.008 -11.172 1.00 96.44 85 THR A C 1
ATOM 619 O O . THR A 1 85 ? 3.658 2.176 -10.287 1.00 96.44 85 THR A O 1
ATOM 622 N N . ALA A 1 86 ? 5.508 2.850 -11.345 1.00 95.00 86 ALA A N 1
ATOM 623 C CA . ALA A 1 86 ? 5.761 3.993 -10.462 1.00 95.00 86 ALA A CA 1
ATOM 624 C C . ALA A 1 86 ? 4.816 5.194 -10.685 1.00 95.00 86 ALA A C 1
ATOM 626 O O . ALA A 1 86 ? 4.886 6.158 -9.928 1.00 95.00 86 ALA A O 1
ATOM 627 N N . ALA A 1 87 ? 3.994 5.167 -11.740 1.00 94.25 87 ALA A N 1
ATOM 628 C CA . ALA A 1 87 ? 3.032 6.221 -12.071 1.00 94.25 87 ALA A CA 1
ATOM 629 C C . ALA A 1 87 ? 1.593 5.892 -11.632 1.00 94.25 87 ALA A C 1
ATOM 631 O O . ALA A 1 87 ? 0.700 6.714 -11.845 1.00 94.25 87 ALA A O 1
ATOM 632 N N . VAL A 1 88 ? 1.379 4.695 -11.073 1.00 88.62 88 VAL A N 1
ATOM 633 C CA . VAL A 1 88 ? 0.131 4.271 -10.419 1.00 88.62 88 VAL A CA 1
ATOM 634 C C . VAL A 1 88 ? -0.008 4.972 -9.074 1.00 88.62 88 VAL A C 1
ATOM 636 O O . VAL A 1 88 ? -1.126 5.461 -8.800 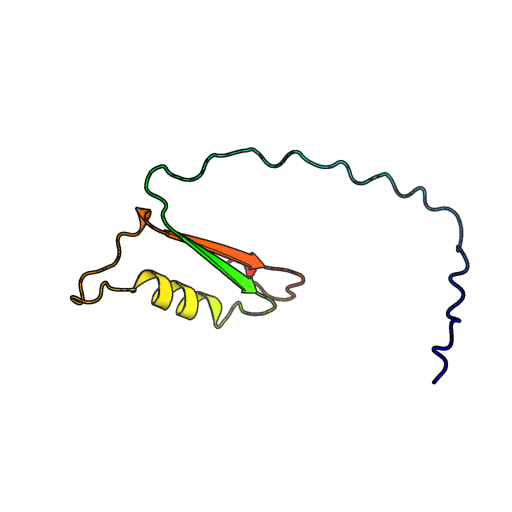1.00 88.62 88 VAL A O 1
#

Nearest PDB structures (foldseek):
  8bp8-assembly1_N  TM=4.306E-01  e=9.696E+00  Rotavirus A
  4ok6-assembly1_A  TM=3.024E-01  e=6.154E+00  Hepacivirus hominis

Foldseek 3Di:
DDDDDDDDPDPPDDDPPPPPPPDPDPPDDQQPQAAEEAEAEDAQCLPPVVVVVVVVQQDDDPVNHGDDPSHYYYHYNYPPHPDCNVVD

Radius of gyration: 21.26 Å; Cα contacts (8 Å, |Δi|>4): 75; chains: 1; bounding box: 58×45×32 Å

Sequence (88 aa):
MNYAASRSYAPTSGKTDTPATLVAWPAVPPAAGLLLSVIIPARDEAENLPATLAALAAQTTLRGQPLDPASYEILVLANNCRDQTAAV